Protein AF-A0A7X4A4W1-F1 (afdb_monomer)

Solvent-accessible surface area (backbone atoms only — not comparable to full-atom values): 4564 Å² total; per-residue (Å²): 112,72,45,65,63,50,100,41,74,69,54,17,66,56,37,30,63,47,47,78,73,46,55,89,79,48,50,75,68,52,47,49,52,46,52,54,58,71,69,51,56,67,71,58,55,49,29,39,59,76,63,78,42,81,62,56,81,94,58,69,41,76,54,52,53,47,54,35,53,53,52,56,64,76,75,108

Radius of gyration: 11.34 Å; Cα contacts (8 Å, |Δi|>4): 53; chains: 1; bounding box: 28×27×26 Å

Secondary structure (DSSP, 8-state):
-GGG-SSSHHHHHHHHHHHHHHGGG--HHHHHHHHHHTTS-HHHHHHHHTTSSPPPTTT-SHHHHHHHHHHHHH--

Mean predicted aligned error: 3.31 Å

Sequence (76 aa):
FRSWHRGTKELDLLFGPFADARLEDYDAAALAQYEDLLMAPDPDVYSWIVGLAPPDPAYDTPVLRDVIAFQRTRHA

Foldseek 3Di:
DLQQDPPDNVSNVLRVVVCVVPVVPDDPVLVVLVVVLSVDDPVLLVCCLVVVDPHDPSNPDPNSVSSSVVVVVVVD

Structure (mmCIF, N/CA/C/O backbone):
data_AF-A0A7X4A4W1-F1
#
_entry.id   AF-A0A7X4A4W1-F1
#
loop_
_atom_site.group_PDB
_atom_site.id
_atom_site.type_symbol
_atom_site.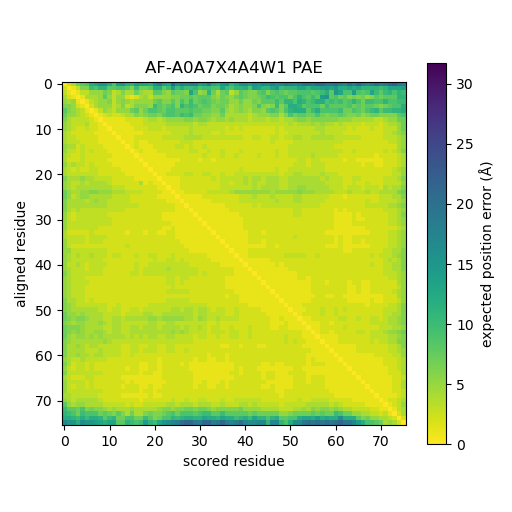label_atom_id
_atom_site.label_alt_id
_atom_site.label_comp_id
_atom_site.label_asym_id
_atom_site.label_entity_id
_atom_site.label_seq_id
_atom_site.pdbx_PDB_ins_code
_atom_site.Cartn_x
_atom_site.Cartn_y
_atom_site.Cartn_z
_atom_site.occupancy
_atom_site.B_iso_or_equiv
_atom_site.auth_seq_id
_atom_site.auth_comp_id
_atom_site.auth_asym_id
_atom_site.auth_atom_id
_atom_site.pdbx_PDB_model_num
ATOM 1 N N . PHE A 1 1 ? 5.794 -4.027 12.120 1.00 56.72 1 PHE A N 1
ATOM 2 C CA . PHE A 1 1 ? 6.946 -3.101 12.237 1.00 56.72 1 PHE A CA 1
ATOM 3 C C . PHE A 1 1 ? 7.042 -2.161 11.031 1.00 56.72 1 PHE A C 1
ATOM 5 O O . PHE A 1 1 ? 6.877 -0.974 11.248 1.00 56.72 1 PHE A O 1
ATOM 12 N N . ARG A 1 2 ? 7.196 -2.634 9.777 1.00 64.94 2 ARG A N 1
ATOM 13 C CA . ARG A 1 2 ? 7.298 -1.742 8.591 1.00 64.94 2 ARG A CA 1
ATOM 14 C C . ARG A 1 2 ? 6.025 -0.941 8.263 1.00 64.94 2 ARG A C 1
ATOM 16 O O . ARG A 1 2 ? 6.127 0.230 7.933 1.00 64.94 2 ARG A O 1
ATOM 23 N N . SER A 1 3 ? 4.841 -1.536 8.420 1.00 78.31 3 SER A N 1
ATOM 24 C CA . SER A 1 3 ? 3.546 -0.888 8.121 1.00 78.31 3 SER A CA 1
ATOM 25 C C . SER A 1 3 ? 3.191 0.297 9.034 1.00 78.31 3 SER A C 1
ATOM 27 O O . SER A 1 3 ? 2.310 1.072 8.698 1.00 78.31 3 SER A O 1
ATOM 29 N N . TRP A 1 4 ? 3.854 0.397 10.192 1.00 79.25 4 TRP A N 1
ATOM 30 C CA . TRP A 1 4 ? 3.604 1.386 11.252 1.00 79.25 4 TRP A CA 1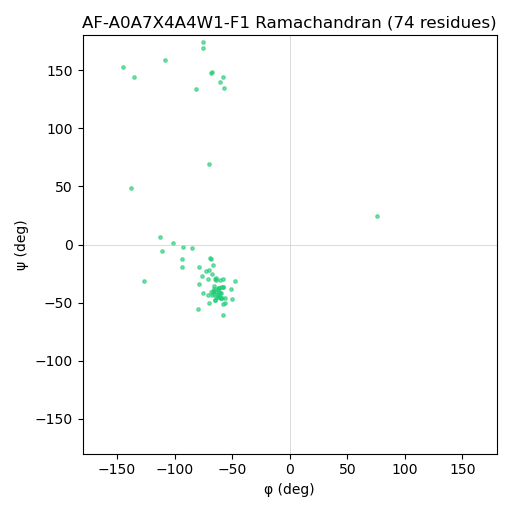
ATOM 31 C C . TRP A 1 4 ? 4.763 2.391 11.418 1.00 79.25 4 TRP A C 1
ATOM 33 O O . TRP A 1 4 ? 4.792 3.132 12.396 1.00 79.25 4 TRP A O 1
ATOM 43 N N . HIS A 1 5 ? 5.764 2.337 10.532 1.00 82.44 5 HIS A N 1
ATOM 44 C CA . HIS A 1 5 ? 6.937 3.220 10.547 1.00 82.44 5 HIS A CA 1
ATOM 45 C C . HIS A 1 5 ? 7.279 3.674 9.118 1.00 82.44 5 HIS A C 1
ATOM 47 O O . HIS A 1 5 ? 8.416 3.543 8.657 1.00 82.44 5 HIS A O 1
ATOM 53 N N . ARG A 1 6 ? 6.269 4.147 8.389 1.00 82.12 6 ARG A N 1
ATOM 54 C CA . ARG A 1 6 ? 6.406 4.851 7.111 1.00 82.12 6 ARG A CA 1
ATOM 55 C C . ARG A 1 6 ? 6.894 6.282 7.364 1.00 82.12 6 ARG A C 1
ATOM 57 O O . ARG A 1 6 ? 6.940 6.759 8.496 1.00 82.12 6 ARG A O 1
ATOM 64 N N . GLY A 1 7 ? 7.289 6.987 6.305 1.00 79.44 7 GLY A N 1
ATOM 65 C CA . GLY A 1 7 ? 7.823 8.347 6.411 1.00 79.44 7 GLY A CA 1
ATOM 66 C C . GLY A 1 7 ? 6.790 9.390 6.847 1.00 79.44 7 GLY A C 1
ATOM 67 O O . GLY A 1 7 ? 7.170 10.496 7.232 1.00 79.44 7 GLY A O 1
ATOM 68 N N . THR A 1 8 ? 5.493 9.054 6.838 1.00 85.19 8 THR A N 1
ATOM 69 C CA . THR A 1 8 ? 4.418 9.922 7.335 1.00 85.19 8 THR A CA 1
ATOM 70 C C . THR A 1 8 ? 3.417 9.166 8.205 1.00 85.19 8 THR A C 1
ATOM 72 O O . THR A 1 8 ? 3.016 8.043 7.899 1.00 85.19 8 THR A O 1
ATOM 75 N N . LYS A 1 9 ? 2.921 9.854 9.241 1.00 86.44 9 LYS A N 1
ATOM 76 C CA . LYS A 1 9 ? 1.881 9.337 10.142 1.00 86.44 9 LYS A CA 1
ATOM 77 C C . LYS A 1 9 ? 0.591 8.957 9.408 1.00 86.44 9 LYS A C 1
ATOM 79 O O . LYS A 1 9 ? -0.141 8.082 9.857 1.00 86.44 9 LYS A O 1
ATOM 84 N N . GLU A 1 10 ? 0.286 9.628 8.302 1.00 88.62 10 GLU A N 1
ATOM 85 C CA . GLU A 1 10 ? -0.908 9.334 7.510 1.00 88.62 10 GLU A CA 1
ATOM 86 C C . GLU A 1 10 ? -0.812 7.956 6.852 1.00 88.62 10 GLU A C 1
ATOM 88 O O . GLU A 1 10 ? -1.742 7.160 6.953 1.00 88.62 10 GLU A O 1
ATOM 93 N N . LEU A 1 11 ? 0.349 7.622 6.281 1.00 89.38 11 LEU A N 1
ATOM 94 C CA . LEU A 1 11 ? 0.589 6.293 5.727 1.00 89.38 11 LEU A CA 1
ATOM 95 C C . LEU A 1 11 ? 0.603 5.206 6.802 1.00 89.38 11 LEU A C 1
ATOM 97 O O . LEU A 1 11 ? 0.072 4.128 6.550 1.00 89.38 11 LEU A O 1
ATOM 101 N N . ASP A 1 12 ? 1.108 5.489 8.003 1.00 89.94 12 ASP A N 1
ATOM 102 C CA . ASP A 1 12 ? 1.028 4.536 9.120 1.00 89.94 12 ASP A CA 1
ATOM 103 C C . ASP A 1 12 ? -0.423 4.185 9.472 1.00 89.94 12 ASP A C 1
ATOM 105 O O . ASP A 1 12 ? -0.755 3.025 9.707 1.00 89.94 12 ASP A O 1
ATOM 109 N N . LEU A 1 13 ? -1.316 5.178 9.478 1.00 89.69 13 LEU A N 1
ATOM 110 C CA . LEU A 1 13 ? -2.735 4.981 9.795 1.00 89.69 13 LEU A CA 1
ATOM 111 C C . LEU A 1 13 ? -3.515 4.269 8.681 1.00 89.69 13 LEU A C 1
ATOM 113 O O . LEU A 1 13 ? -4.561 3.664 8.953 1.00 89.69 13 LEU A O 1
ATOM 117 N N . LEU A 1 14 ? -3.012 4.329 7.448 1.00 90.44 14 LEU A N 1
ATOM 118 C CA . LEU A 1 14 ? -3.539 3.569 6.321 1.00 90.44 14 LEU A CA 1
ATOM 119 C C . LEU A 1 14 ? -3.036 2.118 6.376 1.00 90.44 14 LEU A C 1
ATOM 121 O O . LEU A 1 14 ? -3.843 1.188 6.416 1.00 90.44 14 LEU A O 1
ATOM 125 N N . PHE A 1 15 ? -1.722 1.906 6.432 1.00 92.81 15 PHE A N 1
ATOM 126 C CA . PHE A 1 15 ? -1.116 0.576 6.328 1.00 92.81 15 PHE A CA 1
ATOM 127 C C . PHE A 1 15 ? -1.188 -0.249 7.606 1.00 92.81 15 PHE A C 1
ATOM 129 O O . PHE A 1 15 ? -1.329 -1.464 7.522 1.00 92.81 15 PHE A O 1
ATOM 136 N N . GLY A 1 16 ? -1.107 0.373 8.779 1.00 92.06 16 GLY A N 1
ATOM 137 C CA . GLY A 1 16 ? -1.122 -0.324 10.060 1.00 92.06 16 GLY A CA 1
ATOM 138 C C . GLY A 1 16 ? -2.381 -1.175 10.268 1.00 92.06 16 GLY A C 1
ATOM 139 O O . GLY A 1 16 ? -2.278 -2.397 10.341 1.00 92.06 16 GLY A O 1
ATOM 140 N N . PRO A 1 17 ? -3.584 -0.573 10.268 1.00 93.19 17 PRO A N 1
ATOM 141 C CA . PRO A 1 17 ? -4.832 -1.314 10.446 1.00 93.19 17 PRO A CA 1
ATOM 142 C C . PRO A 1 17 ? -5.123 -2.312 9.322 1.00 93.19 17 PRO A C 1
ATOM 144 O O . PRO A 1 17 ? -5.760 -3.331 9.561 1.00 93.19 17 PRO A O 1
ATOM 147 N N . PHE A 1 18 ? -4.672 -2.024 8.097 1.00 94.56 18 PHE A N 1
ATOM 148 C CA . PHE A 1 18 ? -4.754 -2.982 6.994 1.00 94.56 18 PHE A CA 1
ATOM 149 C C . PHE A 1 18 ? -3.888 -4.209 7.279 1.00 94.56 18 PHE A C 1
ATOM 151 O O . PHE A 1 18 ? -4.355 -5.339 7.153 1.00 94.56 18 PHE A O 1
ATOM 158 N N . ALA A 1 19 ? -2.642 -3.978 7.698 1.00 93.75 19 ALA A N 1
ATOM 159 C CA . ALA A 1 19 ? -1.687 -5.032 7.972 1.00 93.75 19 ALA A CA 1
ATOM 160 C C . ALA A 1 19 ? -2.203 -5.981 9.060 1.00 93.75 19 ALA A C 1
ATOM 162 O O . ALA A 1 19 ? -2.176 -7.197 8.881 1.00 93.75 19 ALA A O 1
ATOM 163 N N . ASP A 1 20 ? -2.734 -5.407 10.139 1.00 93.06 20 ASP A N 1
ATOM 164 C CA . ASP A 1 20 ? -3.295 -6.155 11.264 1.00 93.06 20 ASP A CA 1
ATOM 165 C C . ASP A 1 20 ? -4.542 -6.967 10.866 1.00 93.06 20 ASP A C 1
ATOM 167 O O . ASP A 1 20 ? -4.804 -8.010 11.454 1.00 93.06 20 ASP A O 1
ATOM 171 N N . ALA A 1 21 ? -5.314 -6.505 9.875 1.00 93.38 21 ALA A N 1
ATOM 172 C CA . ALA A 1 21 ? -6.572 -7.132 9.469 1.00 93.38 21 ALA A CA 1
ATOM 173 C C . A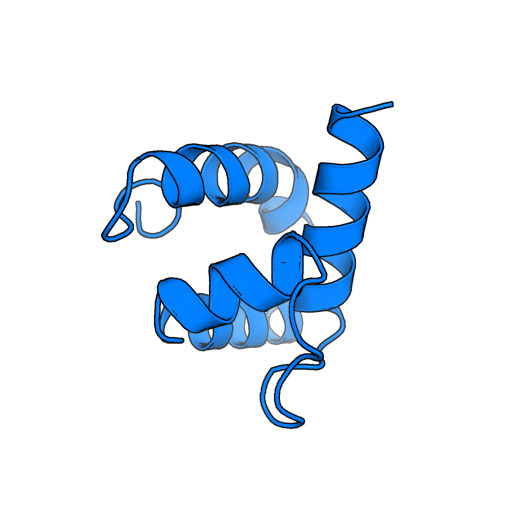LA A 1 21 ? -6.447 -8.150 8.324 1.00 93.38 21 ALA A C 1
ATOM 175 O O . ALA A 1 21 ? -7.391 -8.905 8.104 1.00 93.38 21 ALA A O 1
ATOM 176 N N . ARG A 1 22 ? -5.364 -8.115 7.532 1.00 93.69 22 ARG A N 1
ATOM 177 C CA . ARG A 1 22 ? -5.270 -8.868 6.265 1.00 93.69 22 ARG A CA 1
ATOM 178 C C . ARG A 1 22 ? -4.046 -9.762 6.137 1.00 93.69 22 ARG A C 1
ATOM 180 O O . ARG A 1 22 ? -4.139 -10.788 5.475 1.00 93.69 22 ARG A O 1
ATOM 187 N N . LEU A 1 23 ? -2.908 -9.405 6.738 1.00 92.06 23 LEU A N 1
ATOM 188 C CA . LEU A 1 23 ? -1.656 -10.123 6.455 1.00 92.06 23 LEU A CA 1
ATOM 189 C C . LEU A 1 23 ? -1.621 -11.546 7.016 1.00 92.06 23 LEU A C 1
ATOM 191 O O . LEU A 1 23 ? -0.845 -12.352 6.514 1.00 92.06 23 LEU A O 1
ATOM 195 N N . GLU A 1 24 ? -2.436 -11.866 8.024 1.00 93.44 24 GLU A N 1
ATOM 196 C CA . GLU A 1 24 ? -2.540 -13.235 8.549 1.00 93.44 24 GLU A CA 1
ATOM 197 C C . GLU A 1 24 ? -3.097 -14.215 7.502 1.00 93.44 24 GLU A C 1
ATOM 199 O O . GLU A 1 24 ? -2.707 -15.380 7.483 1.00 93.44 24 GLU A O 1
ATOM 204 N N . ASP A 1 25 ? -3.928 -13.722 6.578 1.00 93.38 25 ASP A N 1
ATOM 205 C CA . ASP A 1 25 ? -4.553 -14.517 5.517 1.00 93.38 25 ASP A CA 1
ATOM 206 C C . ASP A 1 25 ? -3.744 -14.526 4.206 1.00 93.38 25 ASP A C 1
ATOM 208 O O . ASP A 1 25 ? -4.150 -15.146 3.220 1.00 93.38 25 ASP A O 1
ATOM 212 N N . TYR A 1 26 ? -2.617 -13.810 4.149 1.00 96.06 26 TYR A N 1
ATOM 213 C CA . TYR A 1 26 ? -1.831 -13.680 2.925 1.00 96.06 26 TYR A CA 1
ATOM 214 C C . TYR A 1 26 ? -0.926 -14.893 2.710 1.00 96.06 26 TYR A C 1
ATOM 216 O O . TYR A 1 26 ? -0.193 -15.328 3.598 1.00 96.06 26 TYR A O 1
ATOM 224 N N . ASP A 1 27 ? -0.929 -15.407 1.480 1.00 95.94 27 ASP A N 1
ATOM 225 C CA . ASP A 1 27 ? 0.065 -16.380 1.048 1.00 95.94 27 ASP A CA 1
ATOM 226 C C . ASP A 1 27 ? 1.427 -15.714 0.771 1.00 95.94 27 ASP A C 1
ATOM 228 O O . ASP A 1 27 ? 1.588 -14.491 0.803 1.00 95.94 27 ASP A O 1
ATOM 232 N N . ALA A 1 28 ? 2.439 -16.532 0.478 1.00 96.19 28 ALA A N 1
ATOM 233 C CA . ALA A 1 28 ? 3.790 -16.040 0.224 1.00 96.19 28 ALA A CA 1
ATOM 234 C C . ALA A 1 28 ? 3.875 -15.070 -0.972 1.00 96.19 28 ALA A C 1
ATOM 236 O O . ALA A 1 28 ? 4.726 -14.182 -0.975 1.00 96.19 28 ALA A O 1
ATOM 237 N N . ALA A 1 29 ? 3.010 -15.220 -1.980 1.00 96.38 29 ALA A N 1
ATOM 238 C CA . ALA A 1 29 ? 3.019 -14.354 -3.153 1.00 96.38 29 ALA A CA 1
ATOM 239 C C . ALA A 1 29 ? 2.420 -12.979 -2.826 1.00 96.38 29 ALA A C 1
ATOM 241 O O . ALA A 1 29 ? 2.968 -11.952 -3.230 1.00 96.38 29 ALA A O 1
ATOM 242 N N . ALA A 1 30 ? 1.333 -12.951 -2.055 1.00 96.06 30 ALA A N 1
ATOM 243 C CA . ALA A 1 30 ? 0.725 -11.724 -1.563 1.00 96.06 30 ALA A CA 1
ATOM 244 C C . ALA A 1 30 ? 1.647 -10.999 -0.568 1.00 96.06 30 ALA A C 1
ATOM 246 O O . ALA A 1 30 ? 1.805 -9.782 -0.648 1.00 96.06 30 ALA A O 1
ATOM 247 N N . LEU A 1 31 ? 2.332 -11.728 0.318 1.00 96.06 31 LEU A N 1
ATOM 248 C CA . LEU A 1 31 ? 3.336 -11.134 1.206 1.00 96.06 31 LEU A CA 1
ATOM 249 C C . LEU A 1 31 ? 4.489 -10.493 0.425 1.00 96.06 31 LEU A C 1
ATOM 251 O O . LEU A 1 31 ? 4.876 -9.376 0.755 1.00 96.06 31 LEU A O 1
ATOM 255 N N . ALA A 1 32 ? 4.986 -11.130 -0.639 1.00 95.94 32 ALA A N 1
ATOM 256 C CA . ALA A 1 32 ? 6.031 -10.543 -1.480 1.00 95.94 32 ALA A CA 1
ATOM 257 C C . ALA A 1 32 ? 5.565 -9.241 -2.157 1.00 95.94 32 ALA A C 1
ATOM 259 O O . ALA A 1 32 ? 6.252 -8.226 -2.088 1.00 95.94 32 ALA A O 1
ATOM 260 N N . GLN A 1 33 ? 4.354 -9.226 -2.726 1.00 96.25 33 GLN A N 1
ATOM 261 C CA . GLN A 1 33 ? 3.766 -8.009 -3.306 1.00 96.2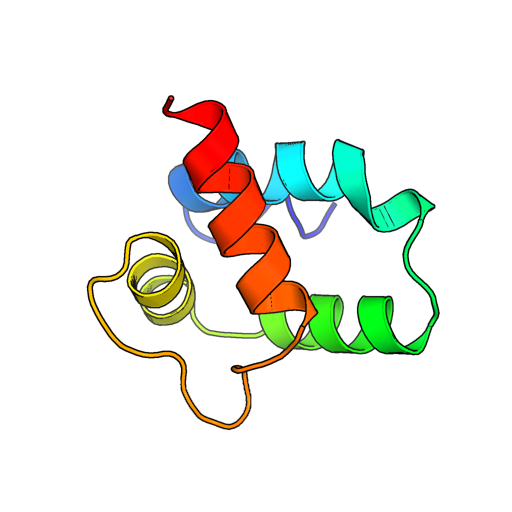5 33 GLN A CA 1
ATOM 262 C C . GLN A 1 33 ? 3.582 -6.900 -2.263 1.00 96.25 33 GLN A C 1
ATOM 264 O O . GLN A 1 33 ? 3.776 -5.721 -2.558 1.00 96.25 33 GLN A O 1
ATOM 269 N N . TYR A 1 34 ? 3.205 -7.270 -1.039 1.00 95.75 34 TYR A N 1
ATOM 270 C CA . TYR A 1 34 ? 3.087 -6.330 0.066 1.00 95.75 34 TYR A CA 1
ATOM 271 C C . TYR A 1 34 ? 4.447 -5.749 0.469 1.00 95.75 34 TYR A C 1
ATO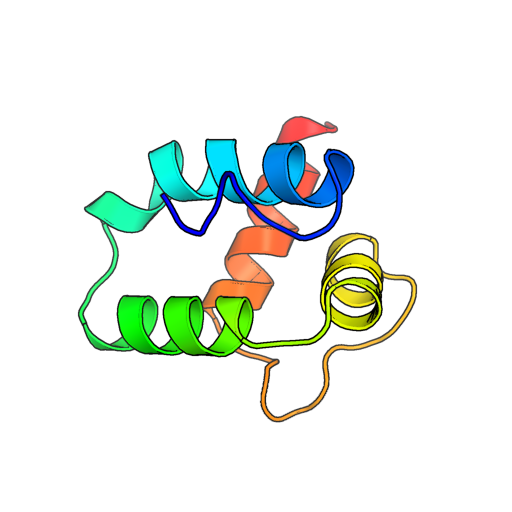M 273 O O . TYR A 1 34 ? 4.561 -4.546 0.699 1.00 95.75 34 TYR A O 1
ATOM 281 N N . GLU A 1 35 ? 5.492 -6.574 0.527 1.00 94.00 35 GLU A N 1
ATOM 282 C CA . GLU A 1 35 ? 6.855 -6.114 0.789 1.00 94.00 35 GLU A CA 1
ATOM 283 C C . GLU A 1 35 ? 7.360 -5.165 -0.300 1.00 94.00 35 GLU A C 1
ATOM 285 O O . GLU A 1 35 ? 7.903 -4.113 0.039 1.00 94.00 35 GLU A O 1
ATOM 290 N N . ASP A 1 36 ? 7.118 -5.479 -1.573 1.00 94.75 36 ASP A N 1
ATOM 291 C CA . ASP A 1 36 ? 7.468 -4.608 -2.698 1.00 94.75 36 ASP A CA 1
ATOM 292 C C . ASP A 1 36 ? 6.725 -3.269 -2.613 1.00 94.75 36 ASP A C 1
ATOM 294 O O . ASP A 1 36 ? 7.333 -2.203 -2.732 1.00 94.75 36 ASP A O 1
ATOM 298 N N . LEU A 1 37 ? 5.424 -3.294 -2.304 1.00 94.69 37 LEU A N 1
ATOM 299 C CA . LEU A 1 37 ? 4.633 -2.083 -2.077 1.00 94.69 37 LEU A CA 1
ATOM 300 C C . LEU A 1 37 ? 5.192 -1.243 -0.917 1.00 94.69 37 LEU A C 1
ATOM 302 O O . LEU A 1 37 ? 5.216 -0.014 -0.987 1.00 94.69 37 LEU A O 1
ATOM 306 N N . LEU A 1 38 ? 5.698 -1.884 0.140 1.00 92.31 38 LEU A N 1
ATOM 307 C CA . LEU A 1 38 ? 6.355 -1.193 1.248 1.00 92.31 38 LEU A CA 1
ATOM 308 C C . LEU A 1 38 ? 7.714 -0.575 0.874 1.00 92.31 38 LEU A C 1
ATOM 310 O O . LEU A 1 38 ? 8.230 0.236 1.644 1.00 92.31 38 LEU A O 1
ATOM 314 N N . MET A 1 39 ? 8.285 -0.899 -0.283 1.00 91.81 39 MET A N 1
ATOM 315 C CA . MET A 1 39 ? 9.493 -0.253 -0.802 1.00 91.81 39 MET A CA 1
ATOM 316 C C . MET A 1 39 ? 9.184 0.914 -1.749 1.00 91.81 39 MET A C 1
ATOM 318 O O . MET A 1 39 ? 10.080 1.706 -2.047 1.00 91.81 39 MET A O 1
ATOM 322 N N . ALA A 1 40 ? 7.931 1.060 -2.190 1.00 93.19 40 ALA A N 1
ATOM 323 C CA . ALA A 1 40 ? 7.513 2.157 -3.054 1.00 93.19 40 ALA A CA 1
ATOM 324 C C . ALA A 1 40 ? 7.551 3.520 -2.327 1.00 93.19 40 ALA A C 1
ATOM 326 O O . ALA A 1 40 ? 7.266 3.582 -1.119 1.00 93.19 40 ALA A O 1
ATOM 327 N N . PRO A 1 41 ? 7.853 4.623 -3.046 1.00 93.06 41 PRO A N 1
ATOM 328 C CA . PRO A 1 41 ? 7.882 5.963 -2.471 1.00 93.06 41 PRO A CA 1
ATOM 329 C C . PRO A 1 41 ? 6.548 6.358 -1.832 1.00 93.06 41 PRO A C 1
ATOM 331 O O . PRO A 1 41 ? 5.480 6.193 -2.417 1.00 93.06 41 PRO A O 1
ATOM 334 N N . ASP A 1 42 ? 6.619 6.940 -0.636 1.00 92.62 42 ASP A N 1
ATOM 335 C CA . ASP A 1 42 ? 5.453 7.391 0.134 1.00 92.62 42 ASP A CA 1
ATOM 336 C C . ASP A 1 42 ? 4.463 8.268 -0.658 1.00 92.62 42 ASP A C 1
ATOM 338 O O . ASP A 1 42 ? 3.263 7.985 -0.592 1.00 92.62 42 ASP A O 1
ATOM 342 N N . PRO A 1 43 ? 4.903 9.295 -1.418 1.00 93.62 43 PRO A N 1
ATOM 343 C CA . PRO A 1 43 ? 3.979 10.146 -2.167 1.00 93.62 43 PRO A CA 1
ATOM 344 C C . PRO A 1 43 ? 3.194 9.380 -3.233 1.00 93.62 43 PRO A C 1
ATOM 346 O O . PRO A 1 43 ? 2.002 9.629 -3.416 1.00 93.62 43 PRO A O 1
ATOM 349 N N . ASP A 1 44 ? 3.846 8.426 -3.897 1.00 95.19 44 ASP A N 1
ATOM 350 C CA . ASP A 1 44 ? 3.237 7.638 -4.963 1.00 95.19 44 ASP A CA 1
ATOM 351 C C . ASP A 1 44 ? 2.193 6.692 -4.373 1.00 95.19 44 ASP A C 1
ATOM 353 O O . ASP A 1 44 ? 1.026 6.731 -4.765 1.00 95.19 44 ASP A O 1
ATOM 357 N N . VAL A 1 45 ? 2.572 5.942 -3.334 1.00 94.06 45 VAL A N 1
ATOM 358 C CA . VAL A 1 45 ? 1.671 5.035 -2.609 1.00 94.06 45 VAL A CA 1
ATOM 359 C C . VAL A 1 45 ? 0.444 5.769 -2.083 1.00 94.06 45 VAL A C 1
ATOM 361 O O . VAL A 1 45 ? -0.682 5.298 -2.250 1.00 94.06 45 VAL A O 1
ATOM 364 N N . TYR A 1 46 ? 0.645 6.941 -1.477 1.00 93.94 46 TYR A N 1
ATOM 365 C CA . TYR A 1 46 ? -0.457 7.778 -1.024 1.00 93.94 46 TYR A CA 1
ATOM 366 C C . TYR A 1 46 ? -1.382 8.144 -2.188 1.00 93.94 46 TYR A C 1
ATOM 368 O O . TYR A 1 46 ? -2.588 7.904 -2.111 1.00 93.94 46 TYR A O 1
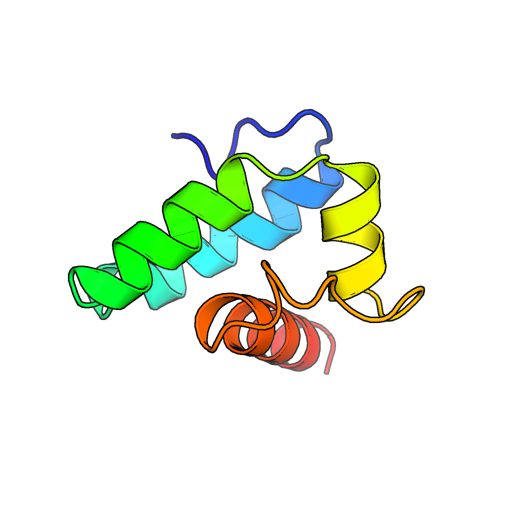ATOM 376 N N . SER A 1 47 ? -0.818 8.656 -3.289 1.00 95.88 47 SER A N 1
ATOM 377 C CA . SER A 1 47 ? -1.583 9.086 -4.464 1.00 95.88 47 SER A CA 1
ATOM 378 C C . SER A 1 47 ? -2.440 7.965 -5.061 1.00 95.88 47 SER A C 1
ATOM 380 O O . SER A 1 47 ? -3.575 8.222 -5.467 1.00 95.88 47 SER A O 1
ATOM 382 N N . TRP A 1 48 ? -1.945 6.724 -5.051 1.00 96.19 48 TRP A N 1
ATOM 383 C CA . TRP A 1 48 ? -2.678 5.555 -5.533 1.00 96.19 48 TRP A CA 1
ATOM 384 C C . TRP A 1 48 ? -3.826 5.176 -4.600 1.00 96.19 48 TRP A C 1
ATOM 386 O O . TRP A 1 48 ? -4.934 4.910 -5.065 1.00 96.19 48 TRP A O 1
ATOM 396 N N . ILE A 1 49 ? -3.588 5.190 -3.283 1.00 94.00 49 ILE A N 1
ATOM 397 C CA . ILE A 1 49 ? -4.598 4.827 -2.279 1.00 94.00 49 ILE A CA 1
ATOM 398 C C . ILE A 1 49 ? -5.776 5.803 -2.300 1.00 94.00 49 ILE A C 1
ATOM 400 O O . ILE A 1 49 ? -6.932 5.374 -2.294 1.00 94.00 49 ILE A O 1
ATOM 404 N N . VAL A 1 50 ? -5.498 7.110 -2.360 1.00 93.25 50 VAL A N 1
ATOM 405 C CA . VAL A 1 50 ? -6.543 8.148 -2.376 1.00 93.25 50 VAL A CA 1
ATOM 406 C C . VAL A 1 50 ? -7.105 8.433 -3.777 1.00 93.25 50 VAL A C 1
ATOM 408 O O . VAL A 1 50 ? -8.047 9.210 -3.914 1.00 93.25 50 VAL A O 1
ATOM 411 N N . GLY A 1 51 ? -6.571 7.788 -4.820 1.00 94.31 51 GLY A N 1
ATOM 412 C CA . GLY A 1 51 ? -7.065 7.895 -6.196 1.00 94.31 51 GLY A CA 1
ATOM 413 C C . GLY A 1 51 ? -6.700 9.197 -6.917 1.00 94.31 51 GLY A C 1
ATOM 414 O O . GLY A 1 51 ? -7.398 9.589 -7.850 1.00 94.31 51 GLY A O 1
ATOM 415 N N . LEU A 1 52 ? -5.624 9.869 -6.500 1.00 95.81 52 LEU A N 1
ATOM 416 C CA . LEU A 1 52 ? -5.091 11.062 -7.170 1.00 95.81 52 LEU A CA 1
ATOM 417 C C . LEU A 1 52 ? -4.327 10.722 -8.458 1.00 95.81 52 LEU A C 1
ATOM 419 O O . LEU A 1 52 ? -4.261 11.549 -9.365 1.00 95.81 52 LEU A O 1
ATOM 423 N N . ALA A 1 53 ? -3.763 9.516 -8.542 1.00 95.56 53 ALA A N 1
ATOM 424 C CA . ALA A 1 53 ? -3.068 9.005 -9.719 1.00 95.56 53 ALA A CA 1
ATOM 425 C C . ALA A 1 53 ? -3.306 7.492 -9.875 1.00 95.56 53 ALA A C 1
ATOM 427 O O . ALA A 1 53 ? -3.538 6.805 -8.875 1.00 95.56 53 ALA A O 1
ATOM 428 N N . PRO A 1 54 ? -3.256 6.948 -11.106 1.00 95.00 54 PRO A N 1
ATOM 429 C CA . PRO A 1 54 ? -3.279 5.504 -11.300 1.00 95.00 54 PRO A CA 1
ATOM 430 C C . PRO A 1 54 ? -1.988 4.863 -10.757 1.00 95.00 54 PRO A C 1
ATOM 432 O O . PRO A 1 54 ? -0.927 5.492 -10.833 1.00 95.00 54 PRO A O 1
ATOM 435 N N . PRO A 1 55 ? -2.050 3.616 -10.254 1.00 95.62 55 PRO A N 1
ATOM 436 C CA . PRO A 1 55 ? -0.855 2.858 -9.909 1.00 95.62 55 PRO A CA 1
ATOM 437 C C . PRO A 1 55 ? 0.077 2.674 -11.106 1.00 95.62 55 PRO A C 1
ATOM 439 O O . PRO A 1 55 ? -0.381 2.462 -12.232 1.00 95.62 55 PRO A O 1
ATOM 442 N N . ASP A 1 56 ? 1.383 2.699 -10.854 1.00 95.00 56 ASP A N 1
ATOM 443 C CA . ASP A 1 56 ? 2.364 2.217 -11.828 1.00 95.00 56 ASP A CA 1
ATOM 444 C C . ASP A 1 56 ? 2.099 0.719 -12.108 1.00 95.00 56 ASP A C 1
ATOM 446 O O . ASP A 1 56 ? 1.789 -0.022 -11.167 1.00 95.00 56 ASP A O 1
ATOM 450 N N . PRO A 1 57 ? 2.212 0.247 -13.366 1.00 94.81 57 PRO A N 1
ATOM 451 C CA . PRO A 1 57 ? 2.054 -1.164 -13.715 1.00 94.81 57 PRO A CA 1
ATOM 452 C C . PRO A 1 57 ? 2.823 -2.153 -12.827 1.00 94.81 57 PRO A C 1
ATOM 454 O O . PRO A 1 57 ? 2.347 -3.267 -12.624 1.00 94.81 57 PRO A O 1
ATOM 457 N N . ALA A 1 58 ? 3.982 -1.767 -12.283 1.00 94.44 58 ALA A N 1
ATOM 458 C CA . ALA A 1 58 ? 4.751 -2.609 -11.365 1.00 94.44 58 ALA A CA 1
ATOM 459 C C . ALA A 1 58 ? 4.056 -2.826 -10.006 1.00 94.44 58 ALA A C 1
ATOM 461 O O . ALA A 1 58 ? 4.293 -3.841 -9.353 1.00 94.44 58 ALA A O 1
ATOM 462 N N . TYR A 1 59 ? 3.189 -1.899 -9.590 1.00 96.19 59 TYR A N 1
ATOM 463 C CA . TYR A 1 59 ? 2.486 -1.923 -8.306 1.00 96.19 59 TYR A CA 1
ATOM 464 C C . TYR A 1 59 ? 0.976 -2.165 -8.433 1.00 96.19 59 TYR A C 1
ATOM 466 O O . TYR A 1 59 ? 0.326 -2.362 -7.405 1.00 96.19 59 TYR A O 1
A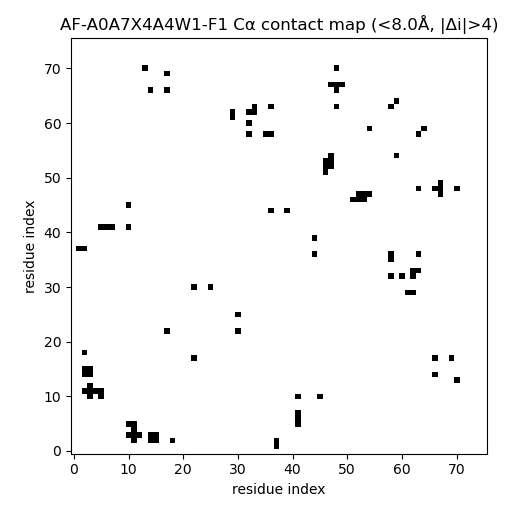TOM 474 N N . ASP A 1 60 ? 0.412 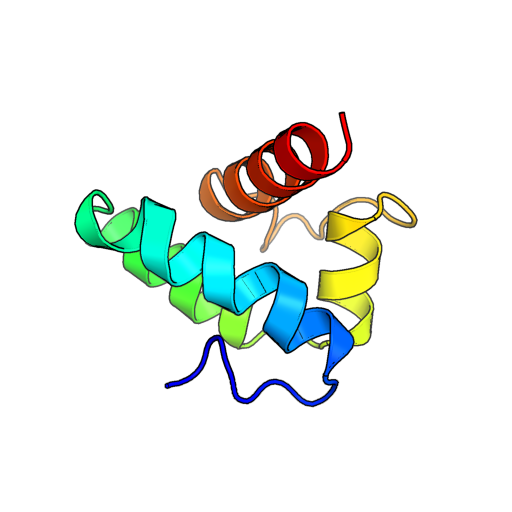-2.214 -9.651 1.00 96.00 60 ASP A N 1
ATOM 475 C CA . ASP A 1 60 ? -0.984 -2.613 -9.906 1.00 96.00 60 ASP A CA 1
ATOM 476 C C . ASP A 1 60 ? -1.202 -4.116 -9.651 1.00 96.00 60 ASP A C 1
ATOM 478 O O . ASP A 1 60 ? -1.411 -4.942 -10.542 1.00 96.00 60 ASP A O 1
ATOM 482 N N . THR A 1 61 ? -1.122 -4.467 -8.376 1.00 96.94 61 THR A N 1
ATOM 483 C CA . THR A 1 61 ? -1.172 -5.823 -7.847 1.00 96.94 61 THR A CA 1
ATOM 484 C C . THR A 1 61 ? -2.493 -6.065 -7.116 1.00 96.94 61 THR A C 1
ATOM 486 O O . THR A 1 61 ? -3.143 -5.116 -6.658 1.00 96.94 61 THR A O 1
ATOM 489 N N . PRO A 1 62 ? -2.905 -7.335 -6.942 1.00 97.00 62 PRO A N 1
ATOM 490 C CA . PRO A 1 62 ? -4.029 -7.678 -6.075 1.00 97.00 62 PRO A CA 1
ATOM 491 C C . PRO A 1 62 ? -3.921 -7.064 -4.673 1.00 97.00 62 PRO A C 1
ATOM 493 O O . PRO A 1 62 ? -4.922 -6.576 -4.157 1.00 97.00 62 PRO A O 1
ATOM 496 N N . VAL A 1 63 ? -2.714 -7.005 -4.099 1.00 96.94 63 VAL A N 1
ATOM 497 C CA . VAL A 1 63 ? -2.474 -6.412 -2.775 1.00 96.94 63 VAL A CA 1
ATOM 498 C C . VAL A 1 63 ? -2.766 -4.915 -2.745 1.00 96.94 63 VAL A C 1
ATOM 500 O O . VAL A 1 63 ? -3.494 -4.463 -1.865 1.00 96.94 63 VAL A O 1
ATOM 503 N N . LEU A 1 64 ? -2.271 -4.127 -3.708 1.00 96.94 64 LEU A N 1
ATOM 504 C CA . LEU A 1 64 ? -2.573 -2.689 -3.738 1.00 96.94 64 LEU A CA 1
ATOM 505 C C . LEU A 1 64 ? -4.081 -2.436 -3.894 1.00 96.94 64 LEU A C 1
ATOM 507 O O . LEU A 1 64 ? -4.647 -1.563 -3.231 1.00 96.94 64 LEU A O 1
ATOM 511 N N . ARG A 1 65 ? -4.752 -3.225 -4.740 1.00 97.06 65 ARG A N 1
ATOM 512 C CA . ARG A 1 65 ? -6.211 -3.142 -4.916 1.00 97.06 65 ARG A CA 1
ATOM 513 C C . ARG A 1 65 ? -6.954 -3.473 -3.624 1.00 97.06 65 ARG A C 1
ATOM 515 O O . ARG A 1 65 ? -7.953 -2.820 -3.321 1.00 97.06 65 ARG A O 1
ATOM 522 N N . ASP A 1 66 ? -6.455 -4.437 -2.858 1.00 96.88 66 ASP A N 1
ATOM 523 C CA . ASP A 1 66 ? -7.024 -4.814 -1.569 1.00 96.88 66 ASP A CA 1
ATOM 524 C C . ASP A 1 66 ? -6.838 -3.719 -0.507 1.00 96.88 66 ASP A C 1
ATOM 526 O O . ASP A 1 66 ? -7.790 -3.378 0.198 1.00 96.88 66 ASP A O 1
ATOM 530 N N . VAL A 1 67 ? -5.663 -3.075 -0.462 1.00 96.00 67 VAL A N 1
ATOM 531 C CA . VAL A 1 67 ? -5.424 -1.888 0.379 1.00 96.00 67 VAL A CA 1
ATOM 532 C C . VAL A 1 67 ? -6.439 -0.792 0.050 1.00 96.00 67 VAL A C 1
ATOM 534 O O . VAL A 1 67 ? -7.107 -0.282 0.950 1.00 96.00 67 VAL A O 1
ATOM 537 N N . ILE A 1 68 ? -6.613 -0.454 -1.232 1.00 95.81 68 ILE A N 1
ATOM 538 C CA . ILE A 1 68 ? -7.574 0.568 -1.681 1.00 95.81 68 ILE A CA 1
ATOM 539 C C . ILE A 1 68 ? -9.005 0.207 -1.252 1.00 95.81 68 ILE A C 1
ATOM 541 O O . ILE A 1 68 ? -9.740 1.053 -0.733 1.00 95.81 68 ILE A O 1
ATOM 545 N N . ALA A 1 69 ? -9.417 -1.047 -1.456 1.00 95.62 69 ALA A N 1
ATOM 546 C CA . ALA A 1 69 ? -10.748 -1.522 -1.083 1.00 95.62 69 ALA A CA 1
ATOM 547 C C . ALA A 1 69 ? -10.980 -1.472 0.437 1.00 95.62 69 ALA A C 1
ATOM 549 O O . ALA A 1 69 ? -12.051 -1.054 0.895 1.00 95.62 69 ALA A O 1
ATOM 550 N N . PHE A 1 70 ? -9.969 -1.838 1.226 1.00 95.00 70 PHE A N 1
ATOM 551 C CA . PHE A 1 70 ? -10.017 -1.771 2.681 1.00 95.00 70 PHE A CA 1
ATOM 552 C C . PHE A 1 70 ? -10.234 -0.337 3.178 1.00 95.00 70 PHE A C 1
ATOM 554 O O . PHE A 1 70 ? -11.129 -0.112 3.995 1.00 95.00 70 PHE A O 1
ATOM 561 N N . GLN A 1 71 ? -9.506 0.651 2.640 1.00 92.69 71 GLN A N 1
ATOM 562 C CA . GLN A 1 71 ? -9.689 2.045 3.070 1.00 92.69 71 GLN A CA 1
ATOM 563 C C . GLN A 1 71 ? -11.065 2.593 2.702 1.00 92.69 71 GLN A C 1
ATOM 565 O O . GLN A 1 71 ? -11.704 3.248 3.522 1.00 92.69 71 GLN A O 1
ATOM 570 N N . ARG A 1 72 ? -11.579 2.270 1.510 1.00 89.94 72 ARG A N 1
ATOM 571 C CA . ARG A 1 72 ? -12.938 2.671 1.109 1.00 89.94 72 ARG A CA 1
ATOM 572 C C . ARG A 1 72 ? -14.007 2.164 2.074 1.00 89.94 72 ARG A C 1
ATOM 574 O O . ARG A 1 72 ? -14.952 2.887 2.355 1.00 89.94 72 ARG A O 1
ATOM 581 N N . THR A 1 73 ? -13.830 0.958 2.610 1.00 88.62 73 THR A N 1
ATOM 582 C CA . THR A 1 73 ? -14.766 0.364 3.578 1.00 88.62 73 THR A CA 1
ATOM 583 C C . THR A 1 73 ? -14.706 1.056 4.944 1.00 88.62 73 THR A C 1
ATOM 585 O O . THR A 1 73 ? -15.708 1.111 5.642 1.00 88.62 73 THR A O 1
ATOM 588 N N . ARG A 1 74 ? -13.552 1.615 5.335 1.00 81.19 74 ARG A N 1
ATOM 589 C CA . ARG A 1 74 ? -13.385 2.335 6.614 1.00 81.19 74 ARG A CA 1
ATOM 590 C C . ARG A 1 74 ? -13.930 3.763 6.602 1.00 81.19 74 ARG A C 1
ATOM 592 O O . ARG A 1 74 ? -14.129 4.333 7.670 1.00 81.19 74 ARG A O 1
ATOM 599 N N . HIS A 1 75 ? -14.110 4.341 5.417 1.00 67.69 75 HIS A N 1
ATOM 600 C CA . HIS A 1 75 ? -14.621 5.700 5.228 1.00 67.69 75 HIS A CA 1
ATOM 601 C C . HIS A 1 75 ? -16.105 5.751 4.820 1.00 67.69 75 HIS A C 1
ATOM 603 O O . HIS A 1 75 ? -16.620 6.848 4.602 1.00 67.69 75 HIS A O 1
ATOM 609 N N . ALA A 1 76 ? -16.767 4.595 4.703 1.00 55.31 76 ALA A N 1
ATOM 610 C CA . ALA A 1 76 ? -18.206 4.465 4.466 1.00 55.31 76 ALA A CA 1
ATOM 611 C C . ALA A 1 76 ? -18.974 4.389 5.793 1.00 55.31 76 ALA A C 1
ATOM 613 O O . ALA A 1 76 ? -20.070 4.989 5.857 1.00 55.31 76 ALA A O 1
#

Nearest PDB structures (foldseek):
  6b58-assembly1_B  TM=8.382E-01  e=1.531E-02  Escherichia coli
  6c12-assembly1_D  TM=8.474E-01  e=2.584E-02  Escherichia coli K-12
  6b58-assembly2_D  TM=8.377E-01  e=3.883E-02  Escherichia coli
  2jr5-assembly1_A  TM=7.618E-01  e=3.261E-02 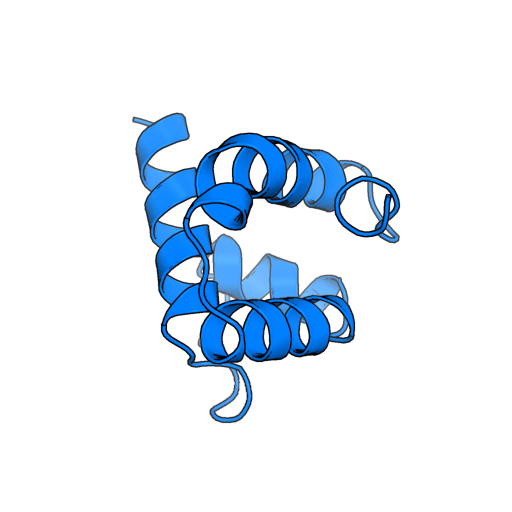 Vibrio cholerae

pLDDT: mean 91.16, std 8.4, range [55.31, 97.06]